Protein AF-A0A816QFW9-F1 (afdb_monomer_lite)

Sequence (75 aa):
RSFKEKRSAYAPEAGMRYDGVYRIEKCWLKVGVQGSFKVYCYLFVRCDNKPAPWTSDEHGDRSRPLPKLEGNRHV

Organism: Brassica napus (NCBI:txid3708)

pLDDT: mean 82.95, std 16.66, range [38.03, 97.56]

Radius of gyration: 15.33 Å; chains: 1; bounding box: 29×30×46 Å

Structure (mmCIF, N/CA/C/O backbone):
data_AF-A0A816QFW9-F1
#
_entry.id   AF-A0A816QFW9-F1
#
loop_
_atom_site.group_PDB
_atom_site.id
_atom_site.type_symbol
_atom_site.label_atom_id
_atom_site.label_alt_id
_atom_site.label_comp_id
_atom_site.label_asym_id
_atom_site.label_entity_id
_atom_site.label_seq_id
_atom_site.pdbx_PDB_ins_code
_atom_site.Cartn_x
_atom_site.Cartn_y
_atom_site.Cartn_z
_atom_site.occupancy
_atom_site.B_iso_or_equiv
_atom_site.auth_seq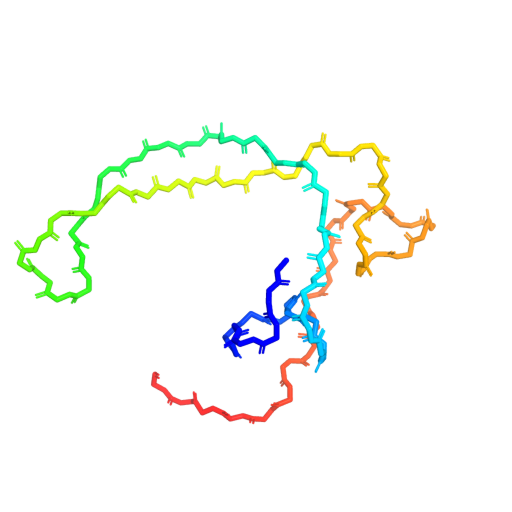_id
_atom_site.auth_comp_id
_atom_site.auth_asym_id
_atom_site.auth_atom_id
_atom_site.pdbx_PDB_model_num
ATOM 1 N N . ARG A 1 1 ? 6.886 -2.794 -1.996 1.00 91.44 1 ARG A N 1
ATOM 2 C CA . ARG A 1 1 ? 6.896 -3.833 -0.937 1.00 91.44 1 ARG A CA 1
ATOM 3 C C . ARG A 1 1 ? 8.321 -4.200 -0.509 1.00 91.44 1 ARG A C 1
ATOM 5 O O . ARG A 1 1 ? 9.257 -3.891 -1.237 1.00 91.44 1 ARG A O 1
ATOM 12 N N . SER A 1 2 ? 8.478 -4.861 0.648 1.00 95.00 2 SER A N 1
ATOM 13 C CA . SER A 1 2 ? 9.768 -5.307 1.216 1.00 95.00 2 SER A CA 1
ATOM 14 C C . SER A 1 2 ? 9.938 -6.823 1.155 1.00 95.00 2 SER A C 1
ATOM 16 O O . SER A 1 2 ? 8.966 -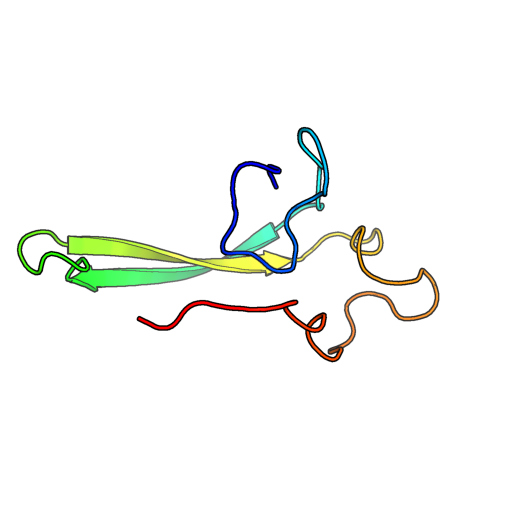7.535 1.399 1.00 95.00 2 SER A O 1
ATOM 18 N N . PHE A 1 3 ? 11.167 -7.316 0.969 1.00 92.88 3 PHE A N 1
ATOM 19 C CA . PHE A 1 3 ? 11.502 -8.743 1.132 1.00 92.88 3 PHE A CA 1
ATOM 20 C C . PHE A 1 3 ? 11.254 -9.286 2.554 1.00 92.88 3 PHE A C 1
ATOM 22 O O . PHE A 1 3 ? 11.133 -10.498 2.757 1.00 92.88 3 PHE A O 1
ATOM 29 N N . LYS A 1 4 ? 11.176 -8.411 3.569 1.00 94.81 4 LYS A N 1
ATOM 30 C CA . LYS A 1 4 ? 10.843 -8.820 4.945 1.00 94.81 4 LYS A CA 1
ATOM 31 C C . LYS A 1 4 ? 9.391 -9.298 5.087 1.00 94.81 4 LYS A C 1
ATOM 33 O O . LYS A 1 4 ? 9.095 -10.024 6.029 1.00 94.81 4 LYS A O 1
ATOM 38 N N . GLU A 1 5 ? 8.502 -8.928 4.163 1.00 90.75 5 GLU A N 1
ATOM 39 C CA . GLU A 1 5 ? 7.090 -9.320 4.189 1.00 90.75 5 GLU A CA 1
ATOM 40 C C . GLU A 1 5 ? 6.910 -10.758 3.676 1.00 90.75 5 GLU A C 1
ATOM 42 O O . GLU A 1 5 ? 6.580 -10.994 2.516 1.00 90.75 5 GLU A O 1
ATOM 47 N N . LYS A 1 6 ? 7.163 -11.737 4.550 1.00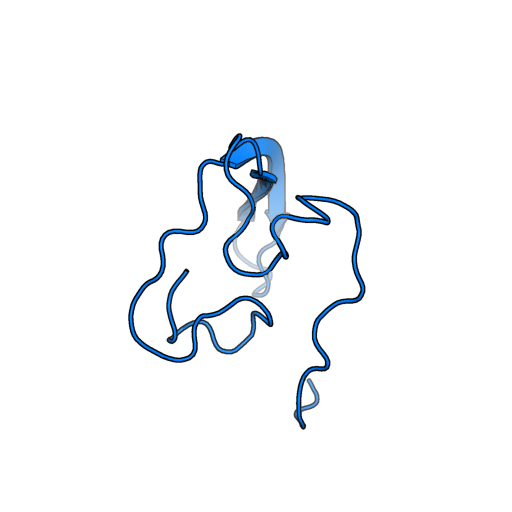 88.12 6 LYS A N 1
ATOM 48 C CA . LYS A 1 6 ? 7.181 -13.163 4.186 1.00 88.12 6 LYS A CA 1
ATOM 49 C C . LYS A 1 6 ? 5.811 -13.759 3.865 1.00 88.12 6 LYS A C 1
ATOM 51 O O . LYS A 1 6 ? 5.762 -14.822 3.258 1.00 88.12 6 LYS A O 1
ATOM 56 N N . ARG A 1 7 ? 4.705 -13.114 4.255 1.00 88.44 7 ARG A N 1
ATOM 57 C CA . ARG A 1 7 ? 3.348 -13.655 4.039 1.00 88.44 7 ARG A CA 1
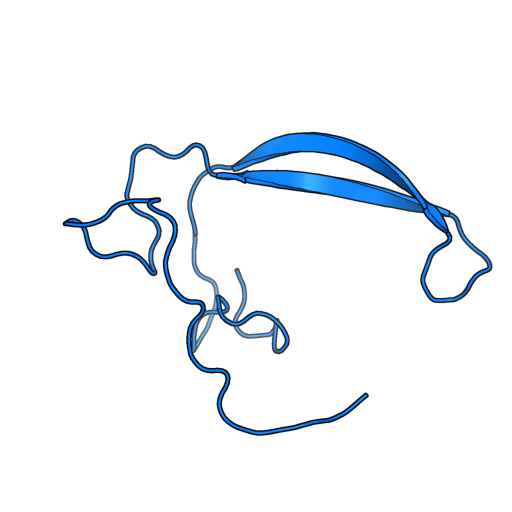ATOM 58 C C . ARG A 1 7 ? 2.749 -13.245 2.693 1.00 88.44 7 ARG A C 1
ATOM 60 O O . ARG A 1 7 ? 1.720 -13.775 2.287 1.00 88.44 7 ARG A O 1
ATOM 67 N N . SER A 1 8 ? 3.363 -12.289 2.001 1.00 86.94 8 SER A N 1
ATOM 68 C CA . SER A 1 8 ? 2.870 -11.774 0.727 1.00 86.94 8 SER A CA 1
ATOM 69 C C . SER A 1 8 ? 3.511 -12.518 -0.440 1.00 86.94 8 SER A C 1
ATOM 71 O O . SER A 1 8 ? 4.694 -12.326 -0.702 1.00 86.94 8 SER A O 1
ATOM 73 N N . ALA A 1 9 ? 2.705 -13.212 -1.248 1.00 87.81 9 ALA A N 1
ATOM 74 C CA . ALA A 1 9 ? 3.139 -13.776 -2.536 1.00 87.81 9 ALA A CA 1
ATOM 75 C C . ALA A 1 9 ? 3.709 -12.721 -3.516 1.00 87.81 9 ALA A C 1
ATOM 77 O O . ALA A 1 9 ? 4.357 -13.058 -4.496 1.00 87.81 9 ALA A O 1
ATOM 78 N N . TYR A 1 10 ? 3.462 -11.432 -3.256 1.00 89.44 10 TYR A N 1
ATOM 79 C CA . TYR A 1 10 ? 3.962 -10.306 -4.051 1.00 89.44 10 TYR A CA 1
ATOM 80 C C . TYR A 1 10 ? 5.243 -9.658 -3.500 1.00 89.44 10 TYR A C 1
ATOM 82 O O . TYR A 1 10 ? 5.679 -8.638 -4.041 1.00 89.44 10 TYR A O 1
ATOM 90 N N . ALA A 1 11 ? 5.813 -10.150 -2.395 1.00 91.38 11 ALA A N 1
ATOM 91 C CA . ALA A 1 11 ? 7.055 -9.589 -1.861 1.00 91.38 11 ALA A CA 1
ATOM 92 C C . ALA A 1 11 ? 8.226 -9.829 -2.839 1.00 91.38 11 ALA A C 1
ATOM 94 O O . ALA A 1 11 ? 8.279 -10.887 -3.461 1.00 91.38 11 ALA A O 1
ATOM 95 N N . PRO A 1 12 ? 9.142 -8.860 -3.031 1.00 92.88 12 PRO A N 1
ATOM 96 C CA . PRO A 1 12 ? 10.329 -9.077 -3.858 1.00 92.88 12 PRO A CA 1
ATOM 97 C C . PRO A 1 12 ? 11.286 -10.062 -3.177 1.00 92.88 12 PRO A C 1
ATOM 99 O O . PRO A 1 12 ? 11.297 -10.120 -1.953 1.00 92.88 12 PRO A O 1
ATOM 102 N N . GLU A 1 13 ? 12.123 -10.763 -3.946 1.00 91.06 13 GLU A N 1
ATOM 103 C CA . GLU A 1 13 ? 13.143 -11.701 -3.435 1.00 91.06 13 GLU A CA 1
ATOM 104 C C . GLU A 1 13 ? 14.266 -11.025 -2.638 1.00 91.06 13 GLU A C 1
ATOM 106 O O . GLU A 1 13 ? 14.899 -11.654 -1.798 1.00 91.06 13 GLU A O 1
ATOM 111 N N . ALA A 1 14 ? 14.521 -9.739 -2.878 1.00 93.38 14 ALA A N 1
ATOM 112 C CA . ALA A 1 14 ? 15.516 -8.970 -2.144 1.00 93.38 14 ALA A CA 1
ATOM 113 C C . ALA A 1 14 ? 15.121 -7.490 -2.058 1.00 93.38 14 ALA A C 1
ATOM 115 O O . ALA A 1 14 ? 14.397 -6.959 -2.903 1.00 93.38 14 ALA A O 1
ATOM 116 N N . GLY A 1 15 ? 15.613 -6.815 -1.016 1.00 95.69 15 GLY A N 1
ATOM 117 C CA . GLY A 1 15 ? 15.511 -5.364 -0.866 1.00 95.69 15 GLY A CA 1
ATOM 118 C C . GLY A 1 15 ? 14.084 -4.808 -0.743 1.00 95.69 15 GLY A C 1
ATOM 119 O O . GLY A 1 15 ? 13.217 -5.360 -0.053 1.00 95.69 15 GLY A O 1
ATOM 120 N N . MET A 1 16 ? 13.880 -3.651 -1.376 1.00 96.00 16 MET A N 1
ATOM 121 C CA . MET A 1 16 ? 12.623 -2.906 -1.452 1.00 96.00 16 MET A CA 1
ATOM 122 C C . MET A 1 16 ? 12.282 -2.649 -2.919 1.00 96.00 16 MET A C 1
ATOM 124 O O . MET A 1 16 ? 13.140 -2.214 -3.681 1.00 96.00 16 MET A O 1
ATOM 128 N N . ARG A 1 17 ? 11.023 -2.873 -3.304 1.00 95.25 17 ARG A N 1
ATOM 129 C CA . ARG A 1 17 ? 10.519 -2.619 -4.663 1.00 95.25 17 ARG A CA 1
ATOM 130 C C . ARG A 1 17 ? 9.389 -1.596 -4.638 1.00 95.25 17 ARG A C 1
ATOM 132 O O . ARG A 1 17 ? 8.483 -1.708 -3.811 1.00 95.25 17 ARG A O 1
ATOM 139 N N . TYR A 1 18 ? 9.420 -0.621 -5.538 1.00 95.00 18 TYR A N 1
ATOM 140 C CA . TYR A 1 18 ? 8.285 0.270 -5.780 1.00 95.00 18 TYR A CA 1
ATOM 141 C C . TYR A 1 18 ? 7.251 -0.448 -6.660 1.00 95.00 18 TYR A C 1
ATOM 143 O O . TYR A 1 18 ? 7.597 -0.929 -7.734 1.00 95.00 18 TYR A O 1
ATOM 151 N N . ASP A 1 19 ? 5.999 -0.547 -6.201 1.00 93.50 19 ASP A N 1
ATOM 152 C CA . ASP A 1 19 ? 4.942 -1.322 -6.883 1.00 93.50 19 ASP A CA 1
ATOM 153 C C . ASP A 1 19 ? 3.870 -0.441 -7.567 1.00 93.50 19 ASP A C 1
ATOM 155 O O . ASP A 1 19 ? 2.848 -0.950 -8.040 1.00 93.50 19 ASP A O 1
ATOM 159 N 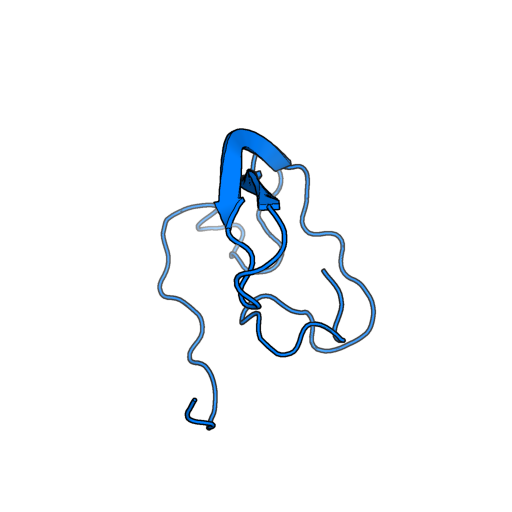N . GLY A 1 20 ? 4.099 0.873 -7.628 1.00 93.50 20 GLY A N 1
ATOM 160 C CA . GLY A 1 20 ? 3.179 1.853 -8.208 1.00 93.50 20 GLY A CA 1
ATOM 161 C C . GLY A 1 20 ? 2.278 2.561 -7.193 1.00 93.50 20 GLY A C 1
ATOM 162 O O . GLY A 1 20 ? 2.375 2.343 -5.982 1.00 93.50 20 GLY A O 1
ATOM 163 N N . VAL A 1 21 ? 1.404 3.419 -7.716 1.00 93.62 21 VAL A N 1
ATOM 164 C CA . VAL A 1 21 ? 0.436 4.226 -6.954 1.00 93.62 21 VAL A CA 1
ATOM 165 C C . VAL A 1 21 ? -0.840 3.436 -6.623 1.00 93.62 21 VAL A C 1
ATOM 167 O O . VAL A 1 21 ? -1.360 2.673 -7.440 1.00 93.62 21 VAL A O 1
ATOM 170 N N . TYR A 1 22 ? -1.365 3.645 -5.412 1.00 95.25 22 TYR A N 1
ATOM 171 C CA . TYR A 1 22 ? -2.612 3.056 -4.917 1.00 95.25 22 TYR A CA 1
ATOM 172 C C . TYR A 1 22 ? -3.520 4.142 -4.343 1.00 95.25 22 TYR A C 1
ATOM 174 O O . TYR A 1 22 ? -3.043 5.090 -3.719 1.00 95.25 22 TYR A O 1
ATOM 182 N N . ARG A 1 23 ? -4.832 3.948 -4.477 1.00 95.69 23 ARG A N 1
ATOM 183 C CA . ARG A 1 23 ? -5.867 4.750 -3.815 1.00 95.69 23 ARG A CA 1
ATOM 184 C C . ARG A 1 23 ? -6.551 3.939 -2.717 1.00 95.69 23 ARG A C 1
ATOM 186 O O . ARG A 1 23 ? -6.604 2.710 -2.786 1.00 95.69 23 ARG A O 1
ATOM 193 N N . ILE A 1 24 ? -7.085 4.624 -1.711 1.00 97.19 24 ILE A N 1
ATOM 194 C CA . ILE A 1 24 ? -7.897 4.004 -0.659 1.00 97.19 24 ILE A CA 1
ATOM 195 C C . ILE A 1 24 ? -9.343 3.949 -1.151 1.00 97.19 24 ILE A C 1
ATOM 197 O O . ILE A 1 24 ? -9.943 4.981 -1.428 1.00 97.19 24 ILE A O 1
ATOM 201 N N . GLU A 1 25 ? -9.892 2.744 -1.258 1.00 96.50 25 GLU A N 1
ATOM 202 C CA . GLU A 1 25 ? -11.275 2.504 -1.685 1.00 96.50 25 GLU A CA 1
ATOM 203 C C . GLU A 1 25 ? -12.239 2.458 -0.493 1.00 96.50 25 GLU A C 1
ATOM 205 O O . GLU A 1 25 ? -13.359 2.951 -0.570 1.00 96.50 25 GLU A O 1
ATOM 210 N N . LYS A 1 26 ? -11.818 1.859 0.629 1.00 96.38 26 LYS A N 1
ATOM 211 C CA . LYS A 1 26 ? -12.625 1.747 1.855 1.00 96.38 26 LYS A CA 1
ATOM 212 C C . LYS A 1 26 ? -11.758 1.944 3.089 1.00 96.38 26 LYS A C 1
ATOM 214 O O . LYS A 1 26 ? -10.602 1.523 3.100 1.00 96.38 26 LYS A O 1
ATOM 219 N N . CYS A 1 27 ? -12.353 2.514 4.133 1.00 97.50 27 CYS A N 1
ATOM 220 C CA . CYS A 1 27 ? -11.797 2.616 5.479 1.00 97.50 27 CYS A CA 1
ATOM 221 C C . CYS A 1 27 ? -12.855 2.147 6.483 1.00 97.50 27 CYS A C 1
ATOM 223 O O . CYS A 1 27 ? -14.015 2.545 6.378 1.00 97.50 27 CYS A O 1
ATOM 225 N N . TRP A 1 28 ? -12.487 1.283 7.427 1.00 97.06 28 TRP A N 1
ATOM 226 C CA . TRP A 1 28 ? -13.400 0.815 8.470 1.00 97.06 28 TRP A CA 1
ATOM 227 C C . TRP A 1 28 ? -12.650 0.424 9.739 1.00 97.06 28 TRP A C 1
ATOM 229 O O . TRP A 1 28 ? -11.442 0.192 9.730 1.00 97.06 28 TRP A O 1
ATOM 239 N N . LEU A 1 29 ? -13.384 0.324 10.841 1.00 97.56 29 LEU A N 1
ATOM 240 C CA . LEU A 1 29 ? -12.859 -0.107 12.128 1.00 97.56 29 LEU A CA 1
ATOM 241 C C . LEU A 1 29 ? -13.157 -1.594 12.334 1.00 97.56 29 LEU A C 1
ATOM 243 O O . LEU A 1 29 ? -14.271 -2.044 12.063 1.00 97.56 29 LEU A O 1
ATOM 247 N N . LYS A 1 30 ? -12.192 -2.359 12.845 1.00 95.19 30 LYS A N 1
ATOM 248 C CA . LYS A 1 30 ? -12.420 -3.742 13.291 1.00 95.19 30 LYS A CA 1
ATOM 249 C C . LYS A 1 30 ? -11.739 -4.016 14.625 1.00 95.19 30 LYS A C 1
ATOM 251 O O . LYS A 1 30 ? -10.809 -3.308 15.002 1.00 95.19 30 LYS A O 1
ATOM 256 N N . VAL A 1 31 ? -12.166 -5.060 15.328 1.00 96.00 31 VAL A N 1
ATOM 257 C CA . VAL A 1 31 ? -11.434 -5.562 16.499 1.00 96.00 31 VAL A CA 1
ATOM 258 C C . VAL A 1 31 ? -10.134 -6.221 16.017 1.00 96.00 31 VAL A C 1
ATOM 260 O O . VAL A 1 31 ? -10.135 -6.983 15.046 1.00 96.00 31 VAL A O 1
ATOM 263 N N . GLY A 1 32 ? -9.006 -5.860 16.630 1.00 92.31 32 GLY A N 1
ATOM 264 C CA . GLY A 1 32 ? -7.691 -6.417 16.325 1.00 92.31 32 GLY A CA 1
ATOM 265 C C . GLY A 1 32 ? -7.607 -7.903 16.673 1.00 92.31 32 GLY A C 1
ATOM 266 O O . GLY A 1 32 ? -8.425 -8.423 17.421 1.00 92.31 32 GLY A O 1
ATOM 267 N N . VAL A 1 33 ? -6.590 -8.597 16.153 1.00 90.38 33 VAL A N 1
ATOM 268 C CA . VAL A 1 33 ? -6.437 -10.057 16.334 1.00 90.38 33 VAL A CA 1
ATOM 269 C C . VAL A 1 33 ? -6.350 -10.458 17.815 1.00 90.38 33 VAL A C 1
ATOM 271 O O . VAL A 1 33 ? -6.816 -11.525 18.185 1.00 90.38 33 VAL A O 1
ATOM 274 N N . GLN A 1 34 ? -5.813 -9.585 18.673 1.00 91.88 34 GLN A N 1
ATOM 275 C CA . GLN A 1 34 ? -5.723 -9.803 20.123 1.00 91.88 34 GLN A CA 1
ATOM 276 C C . GLN A 1 34 ? -7.027 -9.493 20.889 1.00 91.88 34 GLN A C 1
ATOM 278 O O . GLN A 1 34 ? -7.063 -9.631 22.106 1.00 91.88 34 GLN A O 1
ATOM 283 N N . GLY A 1 35 ? -8.091 -9.044 20.217 1.00 90.12 35 GLY A N 1
ATOM 284 C CA . GLY A 1 35 ? -9.421 -8.852 20.811 1.00 90.12 35 GLY A CA 1
ATOM 285 C C . GLY A 1 35 ? -9.615 -7.582 21.650 1.00 90.12 35 GLY A C 1
ATOM 286 O O . GLY A 1 35 ? -10.744 -7.130 21.808 1.00 90.12 35 GLY A O 1
ATOM 287 N N . SER A 1 36 ? -8.544 -6.977 22.161 1.00 93.25 36 SER A N 1
ATOM 288 C CA . SER A 1 36 ? -8.619 -5.863 23.119 1.00 93.25 36 SER A CA 1
ATOM 289 C C . SER A 1 36 ? -8.693 -4.474 22.480 1.00 93.25 36 SER A C 1
ATOM 291 O O . SER A 1 36 ? -9.367 -3.588 22.999 1.00 93.25 36 SER A O 1
ATOM 293 N N . PHE A 1 37 ? -8.027 -4.267 21.342 1.00 95.62 37 PHE A N 1
ATOM 294 C CA . PHE A 1 37 ? -7.936 -2.960 20.688 1.00 95.62 37 PHE A CA 1
ATOM 295 C C . PHE A 1 37 ? -8.635 -2.946 19.333 1.00 95.62 37 PHE A C 1
ATOM 297 O O . PHE A 1 37 ? -8.631 -3.932 18.595 1.00 95.62 37 PHE A O 1
ATOM 304 N N . LYS A 1 38 ? -9.212 -1.797 18.978 1.00 95.44 38 LYS A N 1
ATOM 305 C CA . LYS A 1 38 ? -9.750 -1.541 17.640 1.00 95.44 38 LYS A CA 1
ATOM 306 C C . LYS A 1 38 ? -8.625 -1.105 16.701 1.00 95.44 38 LYS A C 1
ATOM 308 O O . LYS A 1 38 ? -7.733 -0.363 17.097 1.00 95.44 38 LYS A O 1
ATOM 313 N N . VAL A 1 39 ? -8.688 -1.550 15.452 1.00 96.19 39 VAL A N 1
ATOM 314 C CA . VAL A 1 39 ? -7.733 -1.209 14.394 1.00 96.19 39 VAL A CA 1
ATOM 315 C C . VAL A 1 39 ? -8.475 -0.662 13.180 1.00 96.19 39 VAL A C 1
ATOM 317 O O . VAL A 1 39 ? -9.524 -1.186 12.796 1.00 96.19 39 VAL A O 1
ATOM 320 N N . TYR A 1 40 ? -7.926 0.384 12.566 1.00 96.62 40 TYR A N 1
ATOM 321 C CA . TYR A 1 40 ? -8.406 0.883 11.279 1.00 96.62 40 TYR A CA 1
ATOM 322 C C . TYR A 1 40 ? -7.866 0.002 10.156 1.00 96.62 40 TYR A C 1
ATOM 324 O O . TYR A 1 40 ? -6.672 -0.291 10.093 1.00 96.62 40 TYR A O 1
ATOM 332 N N . CYS A 1 41 ? -8.757 -0.438 9.279 1.00 96.00 41 CYS A N 1
ATOM 333 C CA . CYS A 1 41 ? -8.440 -1.207 8.090 1.00 96.00 41 CYS A CA 1
ATOM 334 C C . CYS A 1 41 ? -8.732 -0.375 6.850 1.00 96.00 41 CYS A C 1
ATOM 336 O O . CYS A 1 41 ? -9.739 0.328 6.784 1.00 96.00 41 CYS A O 1
ATOM 338 N N . TYR A 1 42 ? -7.853 -0.508 5.863 1.00 97.44 42 TYR A N 1
ATOM 339 C CA . TYR A 1 42 ? -7.934 0.199 4.597 1.00 97.44 42 TYR A CA 1
ATOM 340 C C . TYR A 1 42 ? -7.882 -0.810 3.454 1.00 97.44 42 TYR A C 1
ATOM 342 O O . TYR A 1 42 ? -7.058 -1.728 3.464 1.00 97.44 42 TYR A O 1
ATOM 350 N N . LEU A 1 43 ? -8.750 -0.630 2.462 1.00 96.06 43 LEU A N 1
ATOM 351 C CA . LEU A 1 43 ? -8.690 -1.361 1.202 1.00 96.06 43 LEU A CA 1
ATOM 352 C C . LEU A 1 43 ? -7.948 -0.499 0.182 1.00 96.06 43 LEU A C 1
ATOM 354 O O . LEU A 1 43 ? -8.472 0.523 -0.254 1.00 96.06 43 LEU A O 1
ATOM 358 N N . PHE A 1 44 ? -6.744 -0.918 -0.195 1.00 95.69 44 PHE A N 1
ATOM 359 C CA . PHE A 1 44 ? -5.956 -0.261 -1.234 1.00 95.69 44 PHE A CA 1
ATOM 360 C C . PHE A 1 44 ? -6.231 -0.900 -2.596 1.00 95.69 44 PHE A C 1
ATOM 362 O O .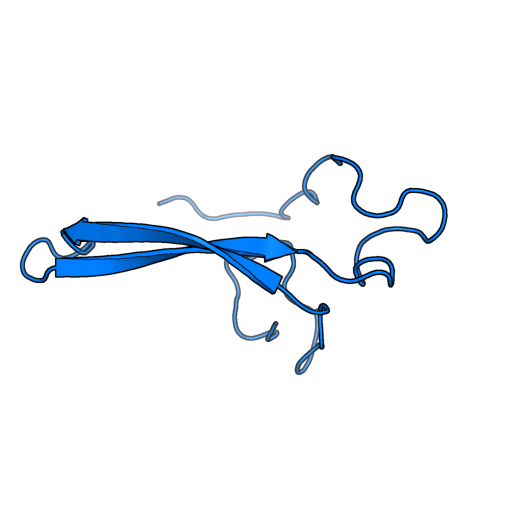 PHE A 1 44 ? -6.159 -2.123 -2.730 1.00 95.69 44 PHE A O 1
ATOM 369 N N . VAL A 1 45 ? -6.493 -0.075 -3.607 1.00 92.81 45 VAL A N 1
ATOM 370 C CA . VAL A 1 45 ? -6.677 -0.494 -5.004 1.00 92.81 45 VAL A CA 1
ATOM 371 C C . VAL A 1 45 ? -5.627 0.207 -5.859 1.00 92.81 45 VAL A C 1
ATOM 373 O O . VAL A 1 45 ? -5.417 1.412 -5.714 1.00 92.81 45 VAL A O 1
ATOM 376 N N . ARG A 1 46 ? -4.930 -0.546 -6.715 1.00 91.81 46 ARG A N 1
ATOM 377 C CA . ARG A 1 46 ? -3.887 0.001 -7.594 1.00 91.81 46 ARG A CA 1
ATOM 378 C C . ARG A 1 46 ? -4.513 0.946 -8.625 1.00 91.81 46 ARG A C 1
ATOM 380 O O . ARG A 1 46 ? -5.596 0.667 -9.133 1.00 91.81 46 ARG A O 1
ATOM 387 N N . CYS A 1 47 ? -3.856 2.069 -8.899 1.00 89.38 47 CYS A N 1
ATOM 388 C CA . CYS A 1 47 ? -4.326 3.086 -9.846 1.00 89.38 47 CYS A CA 1
ATOM 389 C C . CYS A 1 47 ? -3.156 3.743 -10.596 1.00 89.38 47 CYS A C 1
ATOM 391 O O . CYS A 1 47 ? -3.116 4.958 -10.776 1.00 89.38 47 CYS A O 1
ATOM 393 N N . ASP A 1 48 ? -2.171 2.934 -10.977 1.00 88.75 48 ASP A N 1
ATOM 394 C CA . ASP A 1 48 ? -0.987 3.366 -11.716 1.00 88.75 48 ASP A CA 1
ATOM 395 C C . ASP A 1 48 ? -1.111 2.928 -13.181 1.00 88.75 48 ASP A C 1
ATOM 397 O O . ASP A 1 48 ? -1.491 1.790 -13.454 1.00 88.75 48 ASP A O 1
ATOM 401 N N . ASN A 1 49 ? -0.787 3.826 -14.115 1.00 86.06 49 ASN A N 1
ATOM 402 C CA . ASN A 1 49 ? -0.854 3.551 -15.553 1.00 86.06 49 ASN A CA 1
ATOM 403 C C . ASN A 1 49 ? 0.242 2.585 -16.018 1.00 86.06 49 ASN A C 1
ATOM 405 O O . ASN A 1 49 ? 0.088 1.939 -17.053 1.00 86.06 49 ASN A O 1
ATOM 409 N N . LYS A 1 50 ? 1.361 2.491 -15.288 1.00 85.56 50 LYS A N 1
ATOM 410 C CA . LYS A 1 50 ? 2.399 1.502 -15.590 1.00 85.56 50 LYS A CA 1
ATOM 411 C C . LYS A 1 50 ? 1.923 0.113 -15.157 1.00 85.56 50 LYS A C 1
ATOM 413 O O . LYS A 1 50 ? 1.241 0.010 -14.134 1.00 85.56 50 LYS A O 1
ATOM 418 N N . PRO A 1 51 ? 2.307 -0.964 -15.857 1.00 85.56 51 PRO A N 1
ATOM 419 C CA . PRO A 1 51 ? 1.994 -2.319 -15.418 1.00 85.56 51 PRO A CA 1
ATOM 420 C C . PRO A 1 51 ? 2.602 -2.588 -14.039 1.00 85.56 51 PRO A C 1
ATOM 422 O O . PRO A 1 51 ? 3.618 -1.997 -13.653 1.00 85.56 51 PRO A O 1
ATOM 425 N N . ALA A 1 52 ? 1.960 -3.448 -13.251 1.00 88.75 52 ALA A N 1
ATOM 426 C CA . ALA A 1 52 ? 2.532 -3.834 -11.975 1.00 88.75 52 ALA A CA 1
ATOM 427 C C . ALA A 1 52 ? 3.824 -4.644 -12.199 1.00 88.75 52 ALA A C 1
ATOM 429 O O . ALA A 1 52 ? 3.909 -5.401 -13.164 1.00 88.75 52 ALA A O 1
ATOM 430 N N . PRO A 1 53 ? 4.814 -4.592 -11.287 1.00 88.69 53 PRO A N 1
ATOM 431 C CA . PRO A 1 53 ? 6.102 -5.276 -11.485 1.00 88.69 53 PRO A CA 1
ATOM 432 C C . PRO A 1 53 ? 6.032 -6.808 -11.597 1.00 88.69 53 PRO A C 1
ATOM 434 O O . PRO A 1 53 ? 7.044 -7.470 -11.784 1.00 88.69 53 PRO A O 1
ATOM 437 N N . TRP A 1 54 ? 4.852 -7.382 -11.382 1.00 84.06 54 TRP A N 1
ATOM 438 C CA . TRP A 1 54 ? 4.569 -8.814 -11.383 1.00 84.06 54 TRP A CA 1
ATOM 439 C C . TRP A 1 54 ? 3.586 -9.223 -12.496 1.00 84.06 54 TRP A C 1
ATOM 441 O O . TRP A 1 54 ? 3.079 -10.346 -12.476 1.00 84.06 54 TRP A O 1
ATOM 451 N N . THR A 1 55 ? 3.217 -8.295 -13.383 1.00 73.62 55 THR A N 1
ATOM 452 C CA . THR A 1 55 ? 2.387 -8.532 -14.575 1.00 73.62 55 THR A CA 1
ATOM 453 C C . THR A 1 55 ? 3.250 -8.360 -15.820 1.00 73.62 55 THR A C 1
ATOM 455 O O . THR A 1 55 ? 4.120 -7.495 -15.819 1.00 73.62 55 THR A O 1
ATOM 458 N N . SER A 1 56 ? 3.015 -9.146 -16.875 1.00 59.78 56 SER A N 1
ATOM 459 C CA . SER A 1 56 ? 3.610 -8.847 -18.181 1.00 59.78 56 SER A CA 1
ATOM 460 C C . SER A 1 56 ? 2.992 -7.571 -18.759 1.00 59.78 56 SER A C 1
ATOM 462 O O . SER A 1 56 ? 1.814 -7.278 -18.510 1.00 59.78 56 SER A O 1
ATOM 464 N N . ASP A 1 57 ? 3.765 -6.847 -19.570 1.00 61.38 57 ASP A N 1
ATOM 465 C CA . ASP A 1 57 ? 3.281 -5.682 -20.325 1.00 61.38 57 ASP A CA 1
ATOM 466 C C . ASP A 1 57 ? 2.068 -6.043 -21.204 1.00 61.38 57 ASP A C 1
ATOM 468 O O . ASP A 1 57 ? 1.188 -5.218 -21.435 1.00 61.38 57 ASP A O 1
ATOM 472 N N . GLU A 1 58 ? 1.965 -7.309 -21.621 1.00 58.25 58 GLU A N 1
ATOM 473 C CA . GLU A 1 58 ? 0.871 -7.833 -22.444 1.00 58.25 58 GLU A CA 1
ATOM 474 C C . GLU A 1 58 ? -0.468 -7.976 -21.704 1.00 58.25 58 GLU A C 1
ATOM 476 O O . GLU A 1 58 ? -1.521 -8.054 -22.344 1.00 58.25 58 GLU A O 1
ATOM 481 N N . HIS A 1 59 ? -0.470 -8.102 -20.372 1.00 56.28 59 HIS A N 1
ATOM 482 C CA . HIS A 1 59 ? -1.679 -8.463 -19.617 1.00 56.28 59 HIS A CA 1
ATOM 483 C C . HIS A 1 59 ? -2.141 -7.394 -18.626 1.00 56.28 59 HIS A C 1
ATOM 485 O O . HIS A 1 59 ? -3.312 -7.423 -18.240 1.00 56.28 59 HIS A O 1
ATOM 491 N N . GLY A 1 60 ? -1.287 -6.427 -18.267 1.00 63.00 60 GLY A N 1
ATOM 492 C CA . GLY A 1 60 ? -1.643 -5.330 -17.357 1.00 63.00 60 GLY A CA 1
ATOM 493 C C . GLY A 1 60 ? -2.259 -5.813 -16.033 1.00 63.00 60 GLY A C 1
ATOM 494 O O . GLY A 1 60 ? -2.097 -6.968 -15.643 1.00 63.00 60 GLY A O 1
ATOM 495 N N . ASP A 1 61 ? -3.022 -4.952 -15.353 1.00 62.72 61 ASP A N 1
ATOM 496 C CA . ASP A 1 61 ? -3.705 -5.259 -14.078 1.00 62.72 61 ASP A CA 1
ATOM 497 C C . ASP A 1 61 ? -4.956 -6.163 -14.238 1.00 62.72 61 ASP A C 1
ATOM 499 O O . ASP A 1 61 ? -5.928 -6.055 -13.486 1.00 62.72 61 ASP A O 1
ATOM 503 N N . ARG A 1 62 ? -4.973 -7.080 -15.217 1.00 58.66 62 ARG A N 1
ATOM 504 C CA . ARG A 1 62 ? -6.037 -8.092 -15.334 1.00 58.66 62 ARG A CA 1
ATOM 505 C C . ARG A 1 62 ? -5.976 -9.077 -14.160 1.00 58.66 62 ARG A C 1
ATOM 507 O O . ARG A 1 62 ? -4.906 -9.377 -13.622 1.00 58.66 62 ARG A O 1
ATOM 514 N N . SER A 1 63 ? -7.132 -9.622 -13.773 1.00 56.47 63 SER A N 1
ATOM 515 C CA . SER A 1 63 ? -7.202 -10.692 -12.773 1.00 56.47 63 SER A CA 1
ATOM 516 C C . SER A 1 63 ? -6.361 -11.883 -13.233 1.00 56.47 63 SER A C 1
ATOM 518 O O . SER A 1 63 ? -6.590 -12.407 -14.323 1.00 56.47 63 SER A O 1
ATOM 520 N N . ARG A 1 64 ? -5.409 -12.324 -12.408 1.00 61.16 64 ARG A N 1
ATOM 521 C CA . ARG A 1 64 ? -4.534 -13.458 -12.723 1.00 61.16 64 ARG A CA 1
ATOM 522 C C . ARG A 1 64 ? -4.458 -14.453 -11.566 1.00 61.16 64 ARG A C 1
ATOM 524 O O . ARG A 1 64 ? -4.678 -14.047 -10.421 1.00 61.16 64 ARG A O 1
ATOM 531 N N . PRO A 1 65 ? -4.124 -15.728 -11.839 1.00 65.69 65 PRO A N 1
ATOM 532 C CA . PRO A 1 65 ? -3.879 -16.706 -10.791 1.00 65.69 65 PRO A CA 1
ATOM 533 C C . PRO A 1 65 ? -2.787 -16.195 -9.851 1.00 65.69 65 PRO A C 1
ATOM 535 O O . PRO A 1 65 ? -1.758 -15.685 -10.301 1.00 65.69 65 PRO A O 1
ATOM 538 N N . LEU A 1 66 ? -3.021 -16.306 -8.544 1.00 60.62 66 LEU A N 1
ATOM 539 C CA . LEU A 1 66 ? -1.998 -15.978 -7.557 1.00 60.62 66 LEU A CA 1
ATOM 540 C C . LEU A 1 66 ? -0.761 -16.861 -7.805 1.00 60.62 66 LEU A C 1
ATOM 542 O O . LEU A 1 66 ? -0.931 -18.037 -8.143 1.00 60.62 66 LEU A O 1
ATOM 546 N N . PRO A 1 67 ? 0.468 -16.332 -7.639 1.00 63.75 67 PRO A N 1
ATOM 547 C CA . PRO A 1 67 ? 1.666 -17.160 -7.691 1.00 63.75 67 PRO A CA 1
ATOM 548 C C . PRO A 1 67 ? 1.517 -18.357 -6.749 1.00 63.75 67 PRO A C 1
ATOM 550 O O . PRO A 1 67 ? 0.999 -18.209 -5.637 1.00 63.75 67 PRO A O 1
ATOM 553 N N . LYS A 1 68 ? 1.955 -19.541 -7.193 1.00 63.84 68 LYS A N 1
ATOM 554 C CA . LYS A 1 68 ? 1.983 -20.729 -6.336 1.00 63.84 68 LYS A CA 1
ATOM 555 C C . LYS A 1 68 ? 2.909 -20.425 -5.160 1.00 63.84 68 LYS A C 1
ATOM 557 O O . LYS A 1 68 ? 4.095 -20.185 -5.351 1.00 63.84 68 LYS A O 1
ATOM 562 N N . LEU A 1 69 ? 2.344 -20.389 -3.959 1.00 65.31 69 LEU A N 1
ATOM 563 C CA . LEU A 1 69 ? 3.118 -20.314 -2.727 1.00 65.31 69 LEU A CA 1
ATOM 564 C C . LEU A 1 69 ? 3.871 -21.640 -2.592 1.00 65.31 69 LEU A C 1
ATOM 566 O O . LEU A 1 69 ? 3.241 -22.684 -2.417 1.00 65.31 69 LEU A O 1
ATOM 570 N N . GLU A 1 70 ? 5.198 -21.623 -2.700 1.00 56.78 70 GLU A N 1
ATOM 571 C CA . GLU A 1 70 ? 5.988 -22.807 -2.375 1.00 56.78 70 GLU A CA 1
ATOM 572 C C . GLU A 1 70 ? 5.979 -23.034 -0.854 1.00 56.78 70 GLU A C 1
ATOM 574 O O . GLU A 1 70 ? 6.527 -22.249 -0.088 1.00 56.78 70 GLU A O 1
ATOM 579 N N . GLY A 1 71 ? 5.311 -24.112 -0.435 1.00 53.91 71 GLY A N 1
ATOM 580 C CA . GLY A 1 71 ? 5.658 -24.937 0.727 1.00 53.91 71 GLY A CA 1
ATOM 581 C C . GLY A 1 71 ? 5.665 -24.314 2.135 1.00 53.91 71 GLY A C 1
ATOM 582 O O . GLY A 1 71 ? 6.705 -23.878 2.612 1.00 53.91 71 GLY A O 1
ATOM 583 N N . ASN A 1 72 ? 4.551 -24.531 2.856 1.00 45.00 72 ASN A N 1
ATOM 584 C CA . ASN A 1 72 ? 4.366 -24.621 4.324 1.00 45.00 72 ASN A CA 1
ATOM 585 C C . ASN A 1 72 ? 4.573 -23.330 5.155 1.00 45.00 72 ASN A C 1
ATOM 587 O O . ASN A 1 72 ? 5.579 -22.646 5.055 1.00 45.00 72 ASN A O 1
ATOM 591 N N . ARG A 1 73 ? 3.692 -22.961 6.095 1.00 47.22 73 ARG A N 1
ATOM 592 C CA . ARG A 1 73 ? 3.051 -23.755 7.169 1.00 47.22 73 ARG A CA 1
ATOM 593 C C . ARG A 1 73 ? 1.666 -23.145 7.460 1.00 47.22 73 ARG A C 1
ATOM 595 O O . ARG A 1 73 ? 1.531 -21.930 7.448 1.00 47.22 73 ARG A O 1
ATOM 602 N N . HIS A 1 74 ? 0.588 -23.930 7.452 1.00 40.22 74 HIS A N 1
ATOM 603 C CA . HIS A 1 74 ? -0.158 -24.303 8.667 1.00 40.22 74 HIS A CA 1
ATOM 604 C C . HIS A 1 74 ? -0.134 -23.241 9.785 1.00 40.22 74 HIS A C 1
ATOM 606 O O . HIS A 1 74 ? 0.933 -22.941 10.321 1.00 40.22 74 HIS A O 1
ATOM 612 N N . VAL A 1 75 ? -1.358 -22.834 10.154 1.00 38.03 75 VAL A N 1
ATOM 613 C CA . VAL A 1 75 ? -1.816 -21.931 11.232 1.00 38.03 75 VAL A CA 1
ATOM 614 C C . VAL A 1 75 ? -1.681 -20.426 10.989 1.00 38.03 75 VAL A C 1
ATOM 616 O O . VAL A 1 75 ? -0.551 -19.902 10.901 1.00 38.03 75 VAL A O 1
#

Secondary structure (DSSP, 8-state):
-BTT-TT-TT--SSSB-----EEEEEEEEEE-TTSSSEEEEEEEEE--SSPPTTS-TTTTT---PPP---S----

Foldseek 3Di:
DACVPPVDLPHDVHGDDDFADWDWPDWDWDQDPVRPDIDIDTDIDHDGPDAGPPDDPVQGPDDDDRPPDPDDDDD

InterPro domains:
  IPR003105 SRA-YDG [PF02182] (11-49)
  IPR003105 SRA-YDG [PS51015] (1-46)
  IPR015947 PUA-like superfamily [SSF88697] (1-68)
  IPR036987 SRA-YDG superfamily [G3DSA:2.30.280.10] (1-73)
  IPR045134 UHRF1/2-like [PTHR14140] (1-68)